Protein AF-X0XZX9-F1 (afdb_monomer)

Mean predicted aligned error: 2.81 Å

Organism: NCBI:txid412755

pLDDT: mean 94.59, std 4.08, range [82.25, 98.62]

Foldseek 3Di:
DAFLVGDAQAWPPPRPPDGDFQCLDPVSVVVVVVVCVVVVVVPDPDDDDDDLQTQHQRDAHPVGDGSVVCNVVRVVD

Secondary structure (DSSP, 8-state):
-EETTSSBPPPSSSTTT-----TTSHHHHHHHHHHHHHHHHTT-------------TTEE-TTS-BHHHHTTTGGG-

Sequence (77 aa):
MRSQGGGLARPLENPDDTVLPDFTNPDAYRWWQEKHRPYLRMGVAAFKPDYGEAVPADALFADGRSGEQVHNIYPLL

Solvent-accessible surface area (backbone atoms only — not comparable to full-atom values): 4585 Å² total; per-residue (Å²): 63,29,20,74,90,54,65,69,30,48,29,88,69,60,48,90,83,44,74,59,84,32,60,67,28,69,66,49,38,50,52,55,55,58,70,47,48,64,47,49,75,73,62,58,88,77,80,83,89,73,86,51,74,66,53,35,63,56,22,34,40,76,78,70,47,43,14,69,77,36,25,87,48,49,74,78,99

Nearest PDB structures (foldseek):
  8t7z-assembly1_E  TM=8.987E-01  e=1.935E-04  Klebsiella aerogenes KCTC 2190
  1we5-assembly1_D  TM=8.995E-01  e=2.080E-04  Escherichia coli
  2f2h-assembly1_B  TM=8.939E-01  e=1.674E-04  Escherichia coli
  8t7z-assembly1_A  TM=8.972E-01  e=3.212E-04  Klebsiella aerogenes KCTC 2190
  1we5-assembly1_E  TM=8.999E-01  e=3.992E-04  Escherichia coli

Radius of gyration: 13.52 Å; Cα contacts (8 Å, |Δi|>4): 101; chains: 1; bounding box: 26×22×37 Å

InterPro domains:
  IPR000322 Glycoside hydrolase family 31, TIM barrel domain [PF01055] (14-77)
  IPR017853 Glycoside hydrolase superfamily [SSF51445] (15-76)
  IPR052990 Sulfoquinovosidase Glycosyl Hydrolase [PTHR46959] (21-77)

Structure (mmCIF, N/CA/C/O backbone):
data_AF-X0XZX9-F1
#
_entry.id   AF-X0XZX9-F1
#
loop_
_atom_site.group_PDB
_atom_site.id
_atom_site.type_symbol
_atom_site.label_atom_id
_atom_site.label_alt_id
_atom_site.label_comp_id
_atom_site.label_asym_id
_atom_site.label_entity_id
_atom_site.label_seq_id
_atom_site.pdbx_PDB_ins_code
_atom_site.Cartn_x
_atom_site.Cartn_y
_atom_site.Cartn_z
_atom_site.occupancy
_atom_site.B_iso_or_equiv
_atom_site.auth_seq_id
_atom_site.auth_comp_id
_atom_site.auth_asym_id
_atom_site.auth_atom_id
_atom_site.pdbx_PDB_model_num
ATOM 1 N N . MET A 1 1 ? -3.871 2.258 3.862 1.00 91.12 1 MET A N 1
ATOM 2 C CA . MET A 1 1 ? -5.093 1.969 4.662 1.00 91.12 1 MET A CA 1
ATOM 3 C C . MET A 1 1 ? -5.191 2.891 5.881 1.00 91.12 1 MET A C 1
ATOM 5 O O . MET A 1 1 ? -4.205 3.544 6.222 1.00 91.12 1 MET A O 1
ATOM 9 N N . ARG A 1 2 ? -6.365 2.988 6.516 1.00 93.94 2 ARG A N 1
ATOM 10 C CA . ARG A 1 2 ? -6.571 3.794 7.738 1.00 93.94 2 ARG A CA 1
ATOM 11 C C . ARG A 1 2 ? -6.500 2.912 8.982 1.00 93.94 2 ARG A C 1
ATOM 13 O O . ARG A 1 2 ? -6.705 1.713 8.861 1.00 93.94 2 ARG A O 1
ATOM 20 N N . SER A 1 3 ? -6.229 3.492 10.148 1.00 94.12 3 SER A N 1
ATOM 21 C CA . SER A 1 3 ? -6.448 2.796 11.426 1.00 94.12 3 SER A CA 1
ATOM 22 C C . SER A 1 3 ? -7.934 2.847 11.792 1.00 94.12 3 SER A C 1
ATOM 24 O O . SER A 1 3 ? -8.623 3.819 11.462 1.00 94.12 3 SER A O 1
ATOM 26 N N . GLN A 1 4 ? -8.427 1.835 12.507 1.00 90.38 4 GLN A N 1
ATOM 27 C CA . GLN A 1 4 ? -9.769 1.825 13.101 1.00 90.38 4 GLN A CA 1
ATOM 28 C C . GLN A 1 4 ? -10.014 3.020 14.039 1.00 90.38 4 GLN A C 1
ATOM 30 O O . GLN A 1 4 ? -11.136 3.516 14.115 1.00 90.38 4 GLN A O 1
ATOM 35 N N . GLY A 1 5 ? -8.971 3.531 14.706 1.00 88.38 5 GLY A N 1
ATOM 36 C CA . GLY A 1 5 ? -9.047 4.726 15.558 1.00 88.38 5 GLY A CA 1
ATOM 37 C C . GLY A 1 5 ? -9.051 6.056 14.793 1.00 88.38 5 GLY A C 1
ATOM 38 O O . GLY A 1 5 ? -9.082 7.122 15.406 1.00 88.38 5 GLY A O 1
ATOM 39 N N . GLY A 1 6 ? -9.012 6.012 13.458 1.00 87.75 6 GLY A N 1
ATOM 40 C CA . GLY A 1 6 ? -8.780 7.174 12.607 1.00 87.75 6 GLY A CA 1
ATOM 41 C C . GLY A 1 6 ? -7.291 7.423 12.348 1.00 87.75 6 GLY A C 1
ATOM 42 O O . GLY A 1 6 ? -6.409 6.890 13.012 1.00 87.75 6 GLY A O 1
ATOM 43 N N . GLY A 1 7 ? -6.992 8.229 11.327 1.00 90.81 7 GLY A N 1
ATOM 44 C CA . GLY A 1 7 ? -5.614 8.432 10.868 1.00 90.81 7 GLY A CA 1
ATOM 45 C C . GLY A 1 7 ? -5.064 7.262 10.042 1.00 90.81 7 GLY A C 1
ATOM 46 O O . GLY A 1 7 ? -5.820 6.472 9.469 1.00 90.81 7 GLY A O 1
ATOM 47 N N . LEU A 1 8 ? -3.738 7.203 9.912 1.00 92.31 8 LEU A N 1
ATOM 48 C CA . LEU A 1 8 ? -3.030 6.175 9.144 1.00 92.31 8 LEU A CA 1
ATOM 49 C C . LEU A 1 8 ? -2.799 4.931 10.006 1.00 92.31 8 LEU A C 1
ATOM 51 O O . LEU A 1 8 ? -2.381 5.060 11.154 1.00 92.31 8 LEU A O 1
ATOM 55 N N . ALA A 1 9 ? -3.024 3.743 9.439 1.00 93.38 9 ALA A N 1
ATOM 56 C CA . ALA A 1 9 ? -2.532 2.511 10.052 1.00 93.38 9 ALA A CA 1
ATOM 57 C C . ALA A 1 9 ? -1.016 2.453 9.859 1.00 93.38 9 ALA A C 1
ATOM 59 O O . ALA A 1 9 ? -0.538 2.578 8.726 1.00 93.38 9 ALA A O 1
ATOM 60 N N . ARG A 1 10 ? -0.276 2.292 10.954 1.00 90.75 10 ARG A N 1
ATOM 61 C CA . ARG A 1 10 ? 1.187 2.337 10.943 1.00 90.75 10 ARG A CA 1
ATOM 62 C C . ARG A 1 10 ? 1.762 0.920 10.998 1.00 90.75 10 ARG A C 1
ATOM 64 O O . ARG A 1 10 ? 1.344 0.151 11.862 1.00 90.75 10 ARG A O 1
ATOM 71 N N . PRO A 1 11 ? 2.685 0.558 10.093 1.00 86.38 11 PRO A N 1
ATOM 72 C CA . PRO A 1 11 ? 3.404 -0.710 10.175 1.00 86.38 11 PRO A CA 1
ATOM 73 C C . PRO A 1 11 ? 4.265 -0.780 11.438 1.00 86.38 11 PRO A C 1
ATOM 75 O O . PRO A 1 11 ? 4.655 0.245 11.990 1.00 86.38 11 PRO A O 1
ATOM 78 N N . LEU A 1 12 ? 4.568 -2.001 11.884 1.00 82.94 12 LEU A N 1
ATOM 79 C CA . LEU A 1 12 ? 5.478 -2.225 13.014 1.00 82.94 12 LEU A CA 1
ATOM 80 C C . LEU A 1 12 ? 6.908 -1.782 12.681 1.00 82.94 12 LEU A C 1
ATOM 82 O O . LEU A 1 12 ? 7.605 -1.236 13.533 1.00 82.94 12 LEU A O 1
ATOM 86 N N . GLU A 1 13 ? 7.328 -2.000 11.436 1.00 82.25 13 GLU A N 1
ATOM 87 C CA . GLU A 1 13 ? 8.621 -1.556 10.929 1.00 82.25 13 GLU A CA 1
ATOM 88 C C . GLU A 1 13 ? 8.508 -0.148 10.339 1.00 82.25 13 GLU A C 1
ATOM 90 O O . GLU A 1 13 ? 7.647 0.115 9.501 1.00 82.25 13 GLU A O 1
ATOM 95 N N . ASN A 1 14 ? 9.397 0.754 10.766 1.00 85.62 14 ASN A N 1
ATOM 96 C CA . ASN A 1 14 ? 9.469 2.151 10.316 1.00 85.62 14 ASN A CA 1
ATOM 97 C C . ASN A 1 14 ? 8.106 2.887 10.348 1.00 85.62 14 ASN A C 1
ATOM 99 O O . ASN A 1 14 ? 7.678 3.443 9.329 1.00 85.62 14 ASN A O 1
ATOM 103 N N . PRO A 1 15 ? 7.420 2.920 11.511 1.00 85.81 15 PRO A N 1
ATOM 104 C CA . PRO A 1 15 ? 6.039 3.401 11.649 1.00 85.81 15 PRO A CA 1
ATOM 105 C C . PRO A 1 15 ? 5.832 4.872 11.272 1.00 85.81 15 PRO A C 1
ATOM 107 O O . PRO A 1 15 ? 4.695 5.275 11.018 1.00 85.81 15 PRO A O 1
ATOM 110 N N . ASP A 1 16 ? 6.893 5.682 11.285 1.00 87.94 16 ASP A N 1
ATOM 111 C CA . ASP A 1 16 ? 6.854 7.114 10.968 1.00 87.94 16 ASP A CA 1
ATOM 112 C C . ASP A 1 16 ? 7.155 7.431 9.502 1.00 87.94 16 ASP A C 1
ATOM 114 O O . ASP A 1 16 ? 6.729 8.475 9.009 1.00 87.94 16 ASP A O 1
ATOM 118 N N . ASP A 1 17 ? 7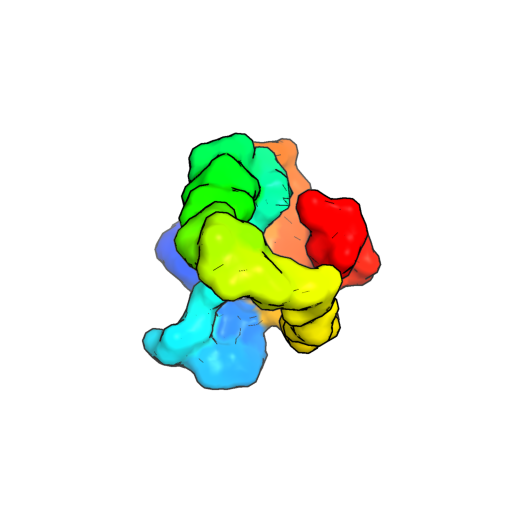.789 6.500 8.791 1.00 87.38 17 ASP A N 1
ATOM 119 C CA . ASP A 1 17 ? 8.299 6.731 7.438 1.00 87.38 17 ASP A CA 1
ATOM 120 C C . ASP A 1 17 ? 7.584 5.891 6.374 1.00 87.38 17 ASP A C 1
ATOM 122 O O . ASP A 1 17 ? 7.739 6.138 5.177 1.00 87.38 17 ASP A O 1
ATOM 126 N N . THR A 1 18 ? 6.790 4.895 6.786 1.00 86.38 18 THR A N 1
ATOM 127 C CA . THR A 1 18 ? 6.191 3.916 5.870 1.00 86.38 18 THR A CA 1
ATOM 128 C C . THR A 1 18 ? 4.681 3.803 6.047 1.00 86.38 18 THR A C 1
ATOM 130 O O . THR A 1 18 ? 4.149 3.795 7.155 1.00 86.38 18 THR A O 1
ATOM 133 N N . VAL A 1 19 ? 3.976 3.659 4.925 1.00 88.88 19 VAL A N 1
ATOM 134 C CA . VAL A 1 19 ? 2.550 3.319 4.869 1.00 88.88 19 VAL A CA 1
ATOM 135 C C . VAL A 1 19 ? 2.322 2.243 3.817 1.00 88.88 19 VAL A C 1
ATOM 137 O O . VAL A 1 19 ? 2.984 2.243 2.779 1.00 88.88 19 VAL A O 1
ATOM 140 N N . LEU A 1 20 ? 1.359 1.349 4.054 1.00 92.06 20 LEU A N 1
ATOM 141 C CA . LEU A 1 20 ? 0.996 0.336 3.064 1.00 92.06 20 LEU A CA 1
ATOM 142 C C . LEU A 1 20 ? -0.149 0.848 2.169 1.00 92.06 20 LEU A C 1
ATOM 144 O O . LEU A 1 20 ? -1.143 1.402 2.681 1.00 92.06 20 LEU A O 1
ATOM 148 N N . PRO A 1 21 ? -0.037 0.658 0.839 1.00 94.62 21 PRO A N 1
ATOM 149 C CA . PRO A 1 21 ? -1.148 0.846 -0.081 1.00 94.62 21 PRO A CA 1
ATOM 150 C C . PRO A 1 21 ? -2.367 0.029 0.349 1.00 94.62 21 PRO A C 1
ATOM 152 O O . PRO A 1 21 ? -2.258 -1.060 0.893 1.00 94.62 21 PRO A O 1
ATOM 155 N N . ASP A 1 22 ? -3.557 0.560 0.107 1.00 96.75 22 ASP A N 1
ATOM 156 C CA . ASP A 1 22 ? -4.785 -0.205 0.299 1.00 96.75 22 ASP A CA 1
ATOM 157 C C . ASP A 1 22 ? -5.219 -0.781 -1.050 1.00 96.75 22 ASP A C 1
ATOM 159 O O . ASP A 1 22 ? -5.857 -0.085 -1.836 1.00 96.75 22 ASP A O 1
ATOM 163 N N . PHE A 1 23 ? -4.865 -2.034 -1.340 1.00 97.50 23 PHE A N 1
ATOM 164 C CA . PHE A 1 23 ? -5.211 -2.662 -2.621 1.00 97.50 23 PHE A CA 1
ATOM 165 C C . PHE A 1 23 ? -6.701 -3.004 -2.772 1.00 97.50 23 PHE A C 1
ATOM 167 O O . PHE A 1 23 ? -7.139 -3.325 -3.872 1.00 97.50 23 PHE A O 1
ATOM 174 N N . THR A 1 24 ? -7.510 -2.851 -1.718 1.00 97.31 24 THR A N 1
ATOM 175 C CA . THR A 1 24 ? -8.979 -2.951 -1.814 1.00 97.31 24 THR A CA 1
ATOM 176 C C . THR A 1 24 ? -9.616 -1.641 -2.282 1.00 97.31 24 THR A C 1
ATOM 178 O O . THR A 1 24 ? -10.755 -1.627 -2.747 1.00 97.31 24 THR A O 1
ATOM 181 N N . ASN A 1 25 ? -8.872 -0.529 -2.213 1.00 97.75 25 ASN A N 1
ATOM 182 C CA . ASN A 1 25 ? -9.280 0.742 -2.788 1.00 97.75 25 ASN A CA 1
ATOM 183 C C . ASN A 1 25 ? -8.916 0.781 -4.288 1.00 97.75 25 ASN A C 1
ATOM 185 O O . ASN A 1 25 ? -7.727 0.814 -4.626 1.00 97.75 25 ASN A O 1
ATOM 189 N N . PRO A 1 26 ? -9.900 0.871 -5.205 1.00 97.75 26 PRO A N 1
ATOM 190 C CA . PRO A 1 26 ? -9.633 0.856 -6.642 1.00 97.75 26 PRO A CA 1
ATOM 191 C C . PRO A 1 26 ? -8.770 2.035 -7.122 1.00 97.75 26 PRO A C 1
ATOM 193 O O . PRO A 1 26 ? -8.058 1.896 -8.117 1.00 97.75 26 PRO A O 1
ATOM 196 N N . ASP A 1 27 ? -8.790 3.182 -6.436 1.00 98.06 27 ASP A N 1
ATOM 197 C CA . ASP A 1 27 ? -7.921 4.318 -6.766 1.00 98.06 27 ASP A CA 1
ATOM 198 C C . ASP A 1 27 ? -6.463 4.044 -6.397 1.00 98.06 27 ASP A C 1
ATOM 200 O O . ASP A 1 27 ? -5.565 4.309 -7.198 1.00 98.06 27 ASP A O 1
ATOM 204 N N . ALA A 1 28 ? -6.217 3.475 -5.214 1.00 97.31 28 ALA A N 1
ATOM 205 C CA . ALA A 1 28 ? -4.870 3.122 -4.774 1.00 97.31 28 ALA A CA 1
ATOM 206 C C . ALA A 1 28 ? -4.295 1.967 -5.606 1.00 97.31 28 ALA A C 1
ATOM 208 O O . ALA A 1 28 ? -3.128 2.020 -5.996 1.00 97.31 28 ALA A O 1
ATOM 209 N N . TYR A 1 29 ? -5.129 0.982 -5.953 1.00 97.31 29 TYR A N 1
ATOM 210 C CA . TYR A 1 29 ? -4.766 -0.107 -6.857 1.00 97.31 29 TYR A CA 1
ATOM 211 C C . TYR A 1 29 ? -4.321 0.424 -8.227 1.00 97.31 29 TYR A C 1
ATOM 213 O O . TYR A 1 29 ? -3.213 0.139 -8.686 1.00 97.31 29 TYR A O 1
ATOM 221 N N . ARG A 1 30 ? -5.135 1.286 -8.854 1.00 98.38 30 ARG A N 1
ATOM 222 C CA . ARG A 1 30 ? -4.767 1.935 -10.123 1.00 98.38 30 ARG A CA 1
ATOM 223 C C . ARG A 1 30 ? -3.499 2.768 -9.989 1.00 98.38 30 ARG A C 1
ATOM 225 O O . ARG A 1 30 ? -2.608 2.658 -10.826 1.00 98.38 30 ARG A O 1
ATOM 232 N N . TRP A 1 31 ? -3.399 3.585 -8.943 1.00 98.12 31 TRP A N 1
ATOM 233 C CA . TRP A 1 31 ? -2.226 4.420 -8.701 1.00 98.12 31 TRP A CA 1
ATOM 234 C C . TRP A 1 31 ? -0.946 3.585 -8.611 1.00 98.12 31 TRP A C 1
ATOM 236 O O . TRP A 1 31 ? 0.051 3.936 -9.243 1.00 98.12 31 TRP A O 1
ATOM 246 N N . TRP A 1 32 ? -0.985 2.455 -7.899 1.00 97.19 32 TRP A N 1
ATOM 247 C CA . TRP A 1 32 ? 0.150 1.543 -7.781 1.00 97.19 32 TRP A CA 1
ATOM 248 C C . TRP A 1 32 ? 0.569 0.978 -9.140 1.00 97.19 32 TRP A C 1
ATOM 250 O O . TRP A 1 32 ? 1.747 1.029 -9.498 1.00 97.19 32 TRP A O 1
ATOM 260 N N . GLN A 1 33 ? -0.390 0.526 -9.953 1.00 97.38 33 GLN A N 1
ATOM 261 C CA . GLN A 1 33 ? -0.116 0.054 -11.313 1.00 97.38 33 GLN A CA 1
ATOM 262 C C . GLN A 1 33 ? 0.517 1.147 -12.187 1.00 97.38 33 GLN A C 1
ATOM 264 O O . GLN A 1 33 ? 1.496 0.887 -12.889 1.00 97.38 33 GLN A O 1
ATOM 269 N N . GLU A 1 34 ? 0.015 2.384 -12.121 1.00 98.50 34 GLU A N 1
ATOM 270 C CA . GLU A 1 34 ? 0.571 3.514 -12.878 1.00 98.50 34 GLU A CA 1
ATOM 271 C C . GLU A 1 34 ? 2.028 3.813 -12.508 1.00 98.50 34 GLU A C 1
ATOM 273 O O . GLU A 1 34 ? 2.809 4.185 -13.384 1.00 98.50 34 GLU A O 1
ATOM 278 N N . LYS A 1 35 ? 2.442 3.595 -11.251 1.00 98.00 35 LYS A N 1
ATOM 279 C CA . LYS A 1 35 ? 3.855 3.740 -10.855 1.00 98.00 35 LYS A CA 1
ATOM 280 C C . LYS A 1 35 ? 4.783 2.749 -11.555 1.00 98.00 35 LYS A C 1
ATOM 282 O O . LYS A 1 35 ? 5.941 3.083 -11.787 1.00 98.00 35 LYS A O 1
ATOM 287 N N . HIS A 1 36 ? 4.279 1.588 -11.965 1.00 98.06 36 HIS A N 1
ATOM 288 C CA . HIS A 1 36 ? 5.069 0.564 -12.652 1.00 98.06 36 HIS A CA 1
ATOM 289 C C . HIS A 1 36 ? 5.135 0.781 -14.173 1.00 98.06 36 HIS A C 1
ATOM 291 O O . HIS A 1 36 ? 6.111 0.393 -14.819 1.00 98.06 36 HIS A O 1
ATOM 297 N N . ARG A 1 37 ? 4.134 1.443 -14.771 1.00 98.25 37 ARG A N 1
ATOM 298 C CA . ARG A 1 37 ? 4.034 1.605 -16.235 1.00 98.25 37 ARG A CA 1
ATOM 299 C C . ARG A 1 37 ? 5.230 2.291 -16.907 1.00 98.25 37 ARG A C 1
ATOM 301 O O . ARG A 1 37 ? 5.568 1.881 -18.018 1.00 98.25 37 ARG A O 1
ATOM 308 N N . PRO A 1 38 ? 5.872 3.330 -16.338 1.00 98.62 38 PRO A N 1
ATOM 309 C CA . PRO A 1 38 ? 7.082 3.904 -16.926 1.00 98.62 38 PRO A CA 1
ATOM 310 C C . PRO A 1 38 ? 8.212 2.877 -17.067 1.00 98.62 38 PRO A C 1
ATOM 312 O O . PRO A 1 38 ? 8.823 2.799 -18.126 1.00 98.62 38 PRO A O 1
ATOM 315 N N . TYR A 1 39 ? 8.424 2.035 -16.054 1.00 98.50 39 TYR A N 1
ATOM 316 C CA . TYR A 1 39 ? 9.470 1.009 -16.062 1.00 98.50 39 TYR A CA 1
ATOM 317 C C . TYR A 1 39 ? 9.192 -0.099 -17.076 1.00 98.50 39 TYR A C 1
ATOM 319 O O . TYR A 1 39 ? 10.088 -0.511 -17.809 1.00 98.50 39 TYR A O 1
ATOM 327 N N . LEU A 1 40 ? 7.932 -0.526 -17.185 1.00 98.31 40 LEU A N 1
ATOM 328 C CA . LEU A 1 40 ? 7.515 -1.461 -18.231 1.00 98.31 40 LEU A CA 1
ATOM 329 C C . LEU A 1 40 ? 7.775 -0.885 -19.630 1.00 98.31 40 LEU A C 1
ATOM 331 O O . LEU A 1 40 ? 8.322 -1.571 -20.487 1.00 98.31 40 LEU A O 1
ATOM 335 N N . ARG A 1 41 ? 7.463 0.400 -19.851 1.00 98.44 41 ARG A N 1
ATOM 336 C CA . ARG A 1 41 ? 7.756 1.095 -21.119 1.00 98.44 41 ARG A CA 1
ATOM 337 C C . ARG A 1 41 ? 9.253 1.233 -21.406 1.00 98.44 41 ARG A C 1
ATOM 339 O O . ARG A 1 41 ? 9.628 1.284 -22.571 1.00 98.44 41 ARG A O 1
ATOM 346 N N . MET A 1 42 ? 10.096 1.267 -20.374 1.00 98.62 42 MET A N 1
ATOM 347 C CA . MET A 1 42 ? 11.558 1.239 -20.511 1.00 98.62 42 MET A CA 1
ATOM 348 C C . MET A 1 42 ? 12.115 -0.158 -20.831 1.00 98.62 42 MET A C 1
ATOM 350 O O . MET A 1 42 ? 13.293 -0.266 -21.160 1.00 98.62 42 MET A O 1
ATOM 354 N N . GLY A 1 43 ? 11.302 -1.215 -20.736 1.00 98.62 43 GLY A N 1
ATOM 355 C CA . GLY A 1 43 ? 11.722 -2.592 -21.003 1.00 98.62 43 GLY A CA 1
ATOM 356 C C . GLY A 1 43 ? 12.149 -3.390 -19.768 1.00 98.62 43 GLY A C 1
ATOM 357 O O . GLY A 1 43 ? 12.818 -4.410 -19.918 1.00 98.62 43 GLY A O 1
ATOM 358 N N . VAL A 1 44 ? 11.777 -2.969 -18.549 1.00 98.56 44 VAL A N 1
ATOM 359 C CA . VAL A 1 44 ? 11.955 -3.813 -17.354 1.00 98.56 44 VAL A CA 1
ATOM 360 C C . VAL A 1 44 ? 11.188 -5.123 -17.539 1.00 98.56 44 VAL A C 1
ATOM 362 O O . VAL A 1 44 ? 9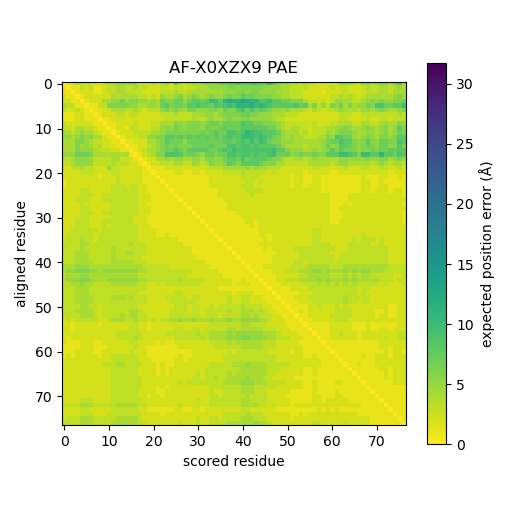.978 -5.116 -17.754 1.00 98.56 44 VAL A O 1
ATOM 365 N N . ALA A 1 45 ? 11.906 -6.244 -17.450 1.00 97.81 45 ALA A N 1
ATOM 366 C CA . ALA A 1 45 ? 11.358 -7.570 -17.735 1.00 97.81 45 ALA A CA 1
ATOM 367 C C . ALA A 1 45 ? 10.674 -8.231 -16.527 1.00 97.81 45 ALA A C 1
ATOM 369 O O . ALA A 1 45 ? 9.826 -9.101 -16.706 1.00 97.81 45 ALA A O 1
ATOM 370 N N . ALA A 1 46 ? 11.044 -7.845 -15.303 1.00 97.44 46 ALA A N 1
ATOM 371 C CA . ALA A 1 46 ? 10.503 -8.423 -14.079 1.00 97.44 46 ALA A CA 1
ATOM 372 C C . ALA A 1 46 ? 10.621 -7.454 -12.898 1.00 97.44 46 ALA A C 1
ATOM 374 O O . ALA A 1 46 ? 11.516 -6.608 -12.856 1.00 97.44 46 ALA A O 1
ATOM 375 N N . PHE A 1 47 ? 9.745 -7.643 -11.914 1.00 97.69 47 PHE A N 1
ATOM 376 C CA . PHE A 1 47 ? 9.836 -7.029 -10.594 1.00 97.69 47 PHE A CA 1
ATOM 377 C C . PHE A 1 47 ? 10.021 -8.131 -9.554 1.00 97.69 47 PHE A C 1
ATOM 379 O O . PHE A 1 47 ? 9.439 -9.208 -9.683 1.00 97.69 47 PHE A O 1
ATOM 386 N N . LYS A 1 48 ? 10.808 -7.854 -8.515 1.00 97.75 48 LYS A N 1
ATOM 387 C CA . LYS A 1 48 ? 10.826 -8.655 -7.291 1.00 97.75 48 LYS A CA 1
ATOM 388 C C . LYS A 1 48 ? 9.809 -8.025 -6.330 1.00 97.75 48 LYS A C 1
ATOM 390 O O . LYS A 1 48 ? 10.118 -6.958 -5.800 1.00 97.75 48 LYS A O 1
ATOM 395 N N . PRO A 1 49 ? 8.617 -8.611 -6.129 1.00 94.25 49 PRO A N 1
ATOM 396 C CA . PRO A 1 49 ? 7.741 -8.172 -5.053 1.00 94.25 49 PRO A CA 1
ATOM 397 C C . PRO A 1 49 ? 8.395 -8.570 -3.727 1.00 94.25 49 PRO A C 1
ATOM 399 O O . PRO A 1 49 ? 8.670 -9.746 -3.498 1.00 94.25 49 PRO A O 1
ATOM 402 N N . ASP A 1 50 ? 8.716 -7.578 -2.907 1.00 94.00 50 ASP A N 1
ATOM 403 C CA . ASP A 1 50 ? 9.275 -7.755 -1.567 1.00 94.00 50 ASP A CA 1
ATOM 404 C C . ASP A 1 50 ? 8.240 -7.297 -0.537 1.00 94.00 50 ASP A C 1
ATOM 406 O O . ASP A 1 50 ? 7.369 -6.485 -0.871 1.00 94.00 50 ASP A O 1
ATOM 410 N N . TYR A 1 51 ? 8.365 -7.779 0.698 1.00 93.19 51 TYR A N 1
ATOM 411 C CA . TYR A 1 51 ? 7.408 -7.549 1.787 1.00 93.19 51 TYR A CA 1
ATOM 412 C C . TYR A 1 51 ? 5.985 -8.097 1.516 1.00 93.19 51 TYR A C 1
ATOM 414 O O . TYR A 1 51 ? 5.768 -8.973 0.678 1.00 93.19 51 TYR A O 1
ATOM 422 N N . GLY A 1 52 ? 5.001 -7.585 2.262 1.00 92.62 52 GLY A N 1
ATOM 423 C CA . GLY A 1 52 ? 3.578 -7.933 2.185 1.00 92.62 52 GLY A CA 1
ATOM 424 C C . GLY A 1 52 ? 3.055 -8.678 3.418 1.00 92.62 52 GLY A C 1
ATOM 425 O O . GLY A 1 52 ? 1.859 -8.923 3.521 1.00 92.62 52 GLY A O 1
ATOM 426 N N . GLU A 1 53 ? 3.932 -8.999 4.362 1.00 92.38 53 GLU A N 1
ATOM 427 C CA . GLU A 1 53 ? 3.677 -9.764 5.580 1.00 92.38 53 GLU A CA 1
ATOM 428 C C . GLU A 1 53 ? 3.218 -8.913 6.772 1.00 92.38 53 GLU A C 1
ATOM 430 O O . GLU A 1 53 ? 2.603 -9.434 7.689 1.00 92.38 53 GLU A O 1
ATOM 435 N N . ALA A 1 54 ? 3.503 -7.607 6.795 1.00 91.31 54 ALA A N 1
ATOM 436 C CA . ALA A 1 54 ? 3.366 -6.780 8.001 1.00 91.31 54 ALA A CA 1
ATOM 437 C C . ALA A 1 54 ? 2.116 -5.878 8.017 1.00 91.31 54 ALA A C 1
ATOM 439 O O . ALA A 1 54 ? 2.187 -4.709 8.408 1.00 91.31 54 ALA A O 1
ATOM 440 N N . VAL A 1 55 ? 0.954 -6.393 7.596 1.00 94.56 55 VAL A N 1
ATOM 441 C CA . VAL A 1 55 ? -0.310 -5.638 7.711 1.00 94.56 55 VAL A CA 1
ATOM 442 C C . VAL A 1 55 ? -0.623 -5.382 9.196 1.00 94.56 55 VAL A C 1
ATOM 444 O O . VAL A 1 55 ? -0.742 -6.355 9.947 1.00 94.56 55 VAL A O 1
ATOM 447 N N . PRO A 1 56 ? -0.794 -4.117 9.633 1.00 94.06 56 PRO A N 1
ATOM 448 C CA . PRO A 1 56 ? -1.191 -3.767 10.994 1.00 94.06 56 PRO A CA 1
ATOM 449 C C . PRO A 1 56 ? -2.545 -4.372 11.357 1.00 94.06 56 PRO A C 1
ATOM 451 O O . PRO A 1 56 ? -3.496 -4.280 10.580 1.00 94.06 56 PRO A O 1
ATOM 454 N N . ALA A 1 57 ? -2.658 -4.945 12.556 1.00 92.62 57 ALA A N 1
ATOM 455 C CA . ALA A 1 57 ? -3.898 -5.569 13.025 1.00 92.62 57 ALA A CA 1
ATOM 456 C C . ALA A 1 57 ? -5.070 -4.572 13.118 1.00 92.62 57 ALA A C 1
ATOM 458 O O . ALA A 1 57 ? -6.213 -4.917 12.819 1.00 92.62 57 ALA A O 1
ATOM 459 N N . ASP A 1 58 ? -4.777 -3.315 13.465 1.00 94.50 58 ASP A N 1
ATOM 460 C CA . ASP A 1 5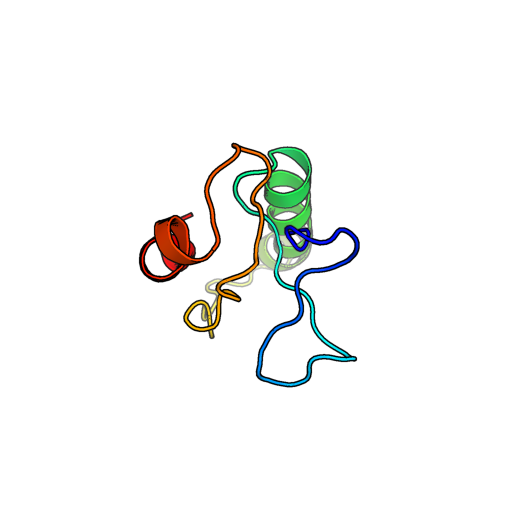8 ? -5.753 -2.230 13.592 1.00 94.50 58 ASP A CA 1
ATOM 461 C C . ASP A 1 58 ? -6.097 -1.554 12.254 1.00 94.50 58 ASP A C 1
ATOM 463 O O . ASP A 1 58 ? -6.821 -0.554 12.235 1.00 94.50 58 ASP A O 1
ATOM 467 N N . ALA A 1 59 ? -5.597 -2.073 11.129 1.00 96.06 59 ALA A N 1
ATOM 468 C CA . ALA A 1 59 ? -5.937 -1.549 9.819 1.00 96.06 59 ALA A CA 1
ATOM 469 C C . ALA A 1 59 ? -7.437 -1.717 9.519 1.00 96.06 59 ALA A C 1
ATOM 471 O O . ALA A 1 59 ? -8.079 -2.706 9.885 1.00 96.06 59 ALA A O 1
ATOM 472 N N . LEU A 1 60 ? -7.976 -0.734 8.807 1.00 97.25 60 LEU A N 1
ATOM 473 C CA . LEU A 1 60 ? -9.290 -0.733 8.189 1.00 97.25 60 LEU A CA 1
ATOM 474 C C . LEU A 1 60 ? -9.106 -0.502 6.687 1.00 97.25 60 LEU A C 1
ATOM 476 O O . LEU A 1 60 ? -8.640 0.567 6.261 1.00 97.25 60 LEU A O 1
ATOM 480 N N . PHE A 1 61 ? -9.445 -1.527 5.909 1.00 97.19 61 PHE A N 1
ATOM 481 C CA . PHE A 1 61 ? -9.398 -1.515 4.451 1.00 97.19 61 PHE A CA 1
ATOM 482 C C . PHE A 1 61 ? -10.647 -0.845 3.866 1.00 97.19 61 PHE A C 1
ATOM 484 O O . PHE A 1 61 ? -11.703 -0.793 4.501 1.00 97.19 61 PHE A O 1
ATOM 491 N N . ALA A 1 62 ? -10.533 -0.311 2.651 1.00 97.12 62 ALA A N 1
ATOM 492 C CA . ALA A 1 62 ? -11.613 0.411 1.979 1.00 97.12 62 ALA A CA 1
ATOM 493 C C . ALA A 1 62 ? -12.869 -0.438 1.716 1.00 97.12 62 ALA A C 1
ATOM 495 O O . ALA A 1 62 ? -13.967 0.113 1.666 1.00 97.12 62 ALA A O 1
ATOM 496 N N . ASP A 1 63 ? -12.730 -1.758 1.587 1.00 96.88 63 ASP A N 1
ATOM 497 C CA . ASP A 1 63 ? -13.859 -2.690 1.463 1.00 96.88 63 ASP A CA 1
ATOM 498 C C . ASP A 1 63 ? -14.487 -3.109 2.807 1.00 96.88 63 ASP A C 1
ATOM 500 O O . ASP A 1 63 ? -15.405 -3.930 2.841 1.00 96.88 63 ASP A O 1
ATOM 504 N N . GLY A 1 64 ? -14.012 -2.530 3.914 1.00 96.50 64 GLY A N 1
ATOM 505 C CA . GLY A 1 64 ? -14.529 -2.746 5.262 1.00 96.50 64 GLY A CA 1
ATOM 506 C C . GLY A 1 64 ? -13.889 -3.910 6.019 1.00 96.50 64 GLY A C 1
ATOM 507 O O . GLY A 1 64 ? -14.221 -4.101 7.190 1.00 96.50 64 GLY A O 1
ATOM 508 N N . ARG A 1 65 ? -12.973 -4.674 5.409 1.00 97.00 65 ARG A N 1
ATOM 509 C CA . ARG A 1 65 ? -12.246 -5.736 6.119 1.00 97.00 65 ARG A CA 1
ATOM 510 C C . ARG A 1 65 ? -11.222 -5.167 7.105 1.00 97.00 65 ARG A C 1
ATOM 512 O O . ARG A 1 65 ? -10.632 -4.106 6.884 1.00 97.00 65 ARG A O 1
ATOM 519 N N . SER A 1 66 ? -10.998 -5.893 8.198 1.00 96.75 66 SER A N 1
ATOM 520 C CA . SER A 1 66 ? -9.975 -5.556 9.191 1.00 96.75 66 SER A CA 1
ATOM 521 C C . SER A 1 66 ? -8.579 -6.014 8.763 1.00 96.75 66 SER A C 1
ATOM 523 O O . SER A 1 66 ? -8.420 -6.894 7.912 1.00 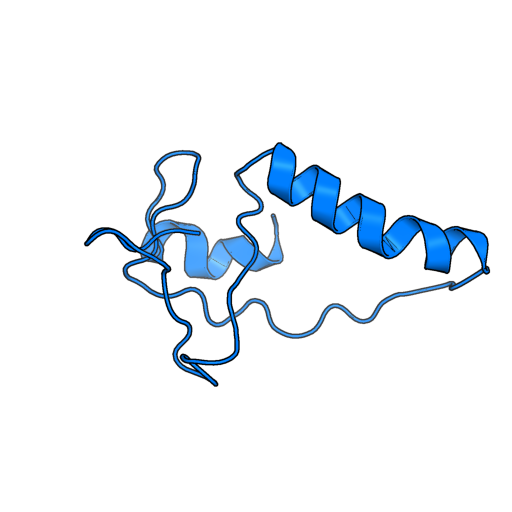96.75 66 SER A O 1
ATOM 525 N N . GLY A 1 67 ? -7.557 -5.453 9.412 1.00 95.62 67 GLY A N 1
ATOM 526 C CA . GLY A 1 67 ? -6.167 -5.882 9.284 1.00 95.62 67 GLY A CA 1
ATOM 527 C C . GLY A 1 67 ? -5.986 -7.379 9.500 1.00 95.62 67 GLY A C 1
ATOM 528 O O . GLY A 1 67 ? -5.381 -8.040 8.666 1.00 95.62 67 GLY A O 1
ATOM 529 N N . GLU A 1 68 ? -6.589 -7.941 10.547 1.00 95.75 68 GLU A N 1
ATOM 530 C CA . GLU A 1 68 ? -6.522 -9.381 10.841 1.00 95.75 68 GLU A CA 1
ATOM 531 C C . GLU A 1 68 ? -7.096 -10.257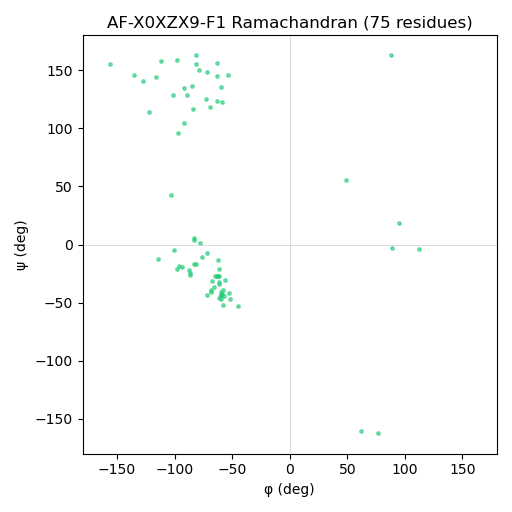 9.717 1.00 95.75 68 GLU A C 1
ATOM 533 O O . GLU A 1 68 ? -6.511 -11.282 9.369 1.00 95.75 68 GLU A O 1
ATOM 538 N N . GLN A 1 69 ? -8.218 -9.848 9.113 1.00 96.75 69 GLN A N 1
ATOM 539 C CA . GLN A 1 69 ? -8.843 -10.592 8.012 1.00 96.75 69 GLN A CA 1
ATOM 540 C C . GLN A 1 69 ? -7.990 -10.573 6.740 1.00 96.75 69 GLN A C 1
ATOM 542 O O . GLN A 1 69 ? -8.042 -11.511 5.944 1.00 96.75 69 GLN A O 1
ATOM 547 N N . VAL A 1 70 ? -7.243 -9.488 6.526 1.00 97.12 70 VAL A N 1
ATOM 548 C CA . VAL A 1 70 ? -6.478 -9.262 5.297 1.00 97.12 70 VAL A CA 1
ATOM 549 C C . VAL A 1 70 ? -5.009 -9.643 5.449 1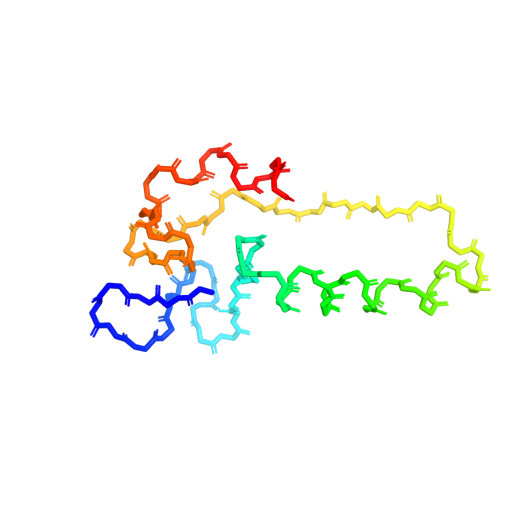.00 97.12 70 VAL A C 1
ATOM 551 O O . VAL A 1 70 ? -4.389 -9.944 4.441 1.00 97.12 70 VAL A O 1
ATOM 554 N N . HIS A 1 71 ? -4.458 -9.721 6.661 1.00 95.44 71 HIS A N 1
ATOM 555 C CA . HIS A 1 71 ? -3.024 -9.896 6.923 1.00 95.44 71 HIS A CA 1
ATOM 556 C C . HIS A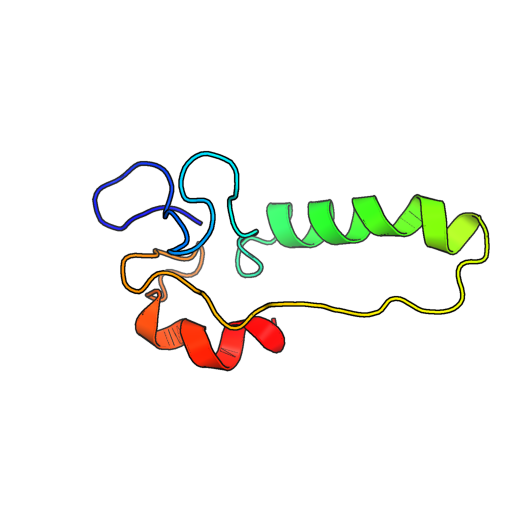 1 71 ? -2.358 -10.974 6.055 1.00 95.44 71 HIS A C 1
ATOM 558 O O . HIS A 1 71 ? -1.421 -10.681 5.320 1.00 95.44 71 HIS A O 1
ATOM 564 N N . ASN A 1 72 ? -2.908 -12.192 6.044 1.00 96.56 72 ASN A N 1
ATOM 565 C CA . ASN A 1 72 ? -2.362 -13.300 5.249 1.00 96.56 72 ASN A CA 1
ATOM 566 C C . ASN A 1 72 ? -2.771 -13.278 3.765 1.00 96.56 72 ASN A C 1
ATOM 568 O O . ASN A 1 72 ? -2.178 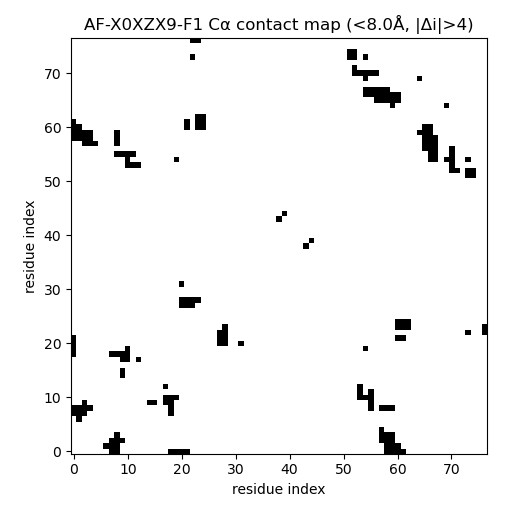-13.985 2.955 1.00 96.56 72 ASN A O 1
ATOM 572 N N . ILE A 1 73 ? -3.805 -12.516 3.404 1.00 97.06 73 ILE A N 1
ATOM 573 C CA . ILE A 1 73 ? -4.322 -12.425 2.030 1.00 97.06 73 ILE A CA 1
ATOM 574 C C . ILE A 1 73 ? -3.734 -11.221 1.291 1.00 97.06 73 ILE A C 1
ATOM 576 O O . ILE A 1 73 ? -3.758 -11.197 0.068 1.00 97.06 73 ILE A O 1
ATOM 580 N N . TYR A 1 74 ? -3.177 -10.241 2.000 1.00 96.81 74 TYR A N 1
ATOM 581 C CA . TYR A 1 74 ? -2.639 -9.013 1.426 1.00 96.81 74 TYR A CA 1
ATOM 582 C C . TYR A 1 74 ? -1.629 -9.248 0.292 1.00 96.81 74 TYR A C 1
ATOM 584 O O . TYR A 1 74 ? -1.769 -8.582 -0.730 1.00 96.81 74 TYR A O 1
ATOM 592 N N . PRO A 1 75 ? -0.697 -10.225 0.373 1.00 96.56 75 PRO A N 1
ATOM 593 C CA . PRO A 1 75 ? 0.198 -10.538 -0.747 1.00 96.56 75 PRO A CA 1
ATOM 594 C C . PRO A 1 75 ? -0.499 -11.038 -2.026 1.00 96.56 75 PRO A C 1
ATOM 596 O O . PRO A 1 75 ? 0.147 -11.143 -3.066 1.00 96.56 75 PRO A O 1
ATOM 599 N N . LEU A 1 76 ? -1.784 -11.398 -1.952 1.00 96.31 76 LEU A N 1
ATOM 600 C CA . LEU A 1 76 ? -2.594 -11.891 -3.071 1.00 96.31 76 LEU A CA 1
ATOM 601 C C . LEU A 1 76 ? -3.521 -10.820 -3.671 1.00 96.31 76 LEU A C 1
ATOM 603 O O . LEU A 1 76 ? -4.226 -11.126 -4.635 1.00 96.31 7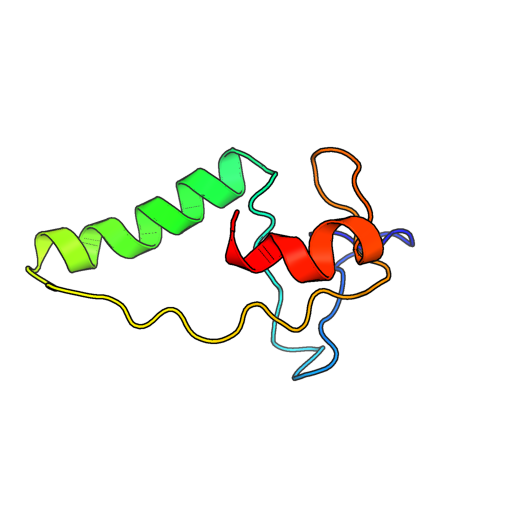6 LEU A O 1
ATOM 607 N N . LEU A 1 77 ? -3.573 -9.616 -3.087 1.00 94.06 77 LEU A N 1
ATOM 608 C CA . LEU A 1 77 ? -4.387 -8.489 -3.563 1.00 94.06 77 LEU A CA 1
ATOM 609 C C . LEU A 1 77 ? -3.649 -7.691 -4.646 1.00 94.06 77 LEU A C 1
ATOM 611 O O . LEU A 1 77 ? -4.312 -7.314 -5.640 1.00 94.06 77 LEU A O 1
#